Protein AF-A0A532B568-F1 (afdb_monomer_lite)

Radius of gyration: 22.32 Å; chains: 1; bounding box: 42×39×59 Å

Sequence (79 aa):
MRPWTTTIAVLAWLSVAGSASAETLLVGVAAPLSGPSAILGKQIEAGATMAAEASDTEVRMIDDACTADGGAAAAREFT

Structure (mmCIF, N/CA/C/O backbone):
data_AF-A0A532B568-F1
#
_entry.id   AF-A0A532B568-F1
#
loop_
_atom_site.group_PDB
_atom_site.id
_atom_site.type_symbol
_atom_site.label_atom_id
_atom_site.label_alt_id
_atom_site.label_comp_id
_atom_site.label_asym_id
_atom_site.label_entity_id
_atom_site.label_seq_id
_atom_site.pdbx_PDB_ins_code
_atom_site.Cartn_x
_atom_site.Cartn_y
_atom_site.Cartn_z
_atom_site.occupancy
_atom_site.B_iso_or_equiv
_atom_site.auth_seq_id
_atom_site.auth_comp_id
_atom_site.auth_asym_id
_atom_site.auth_atom_id
_atom_site.pdbx_PDB_model_num
ATOM 1 N N . MET A 1 1 ? -33.362 -26.092 46.034 1.00 54.34 1 MET A N 1
ATOM 2 C CA . MET A 1 1 ? -32.066 -25.373 46.119 1.00 54.34 1 MET A CA 1
ATOM 3 C C . MET A 1 1 ? -31.135 -25.591 44.916 1.00 54.34 1 MET A C 1
ATOM 5 O O . MET A 1 1 ? -30.187 -24.838 44.779 1.00 54.34 1 MET A O 1
ATOM 9 N N . ARG A 1 2 ? -31.393 -26.560 44.018 1.00 62.44 2 ARG A N 1
ATOM 10 C CA . ARG A 1 2 ? -30.496 -26.919 42.900 1.00 62.44 2 ARG A CA 1
ATOM 11 C C . ARG A 1 2 ? -30.555 -26.081 41.594 1.00 62.44 2 ARG A C 1
ATOM 13 O O . ARG A 1 2 ? -29.591 -26.187 40.846 1.00 62.44 2 ARG A O 1
ATOM 20 N N . PRO A 1 3 ? -31.592 -25.265 41.282 1.00 61.62 3 PRO A N 1
ATOM 21 C CA . PRO A 1 3 ? -31.633 -24.553 39.998 1.00 61.62 3 PRO A CA 1
ATOM 22 C C . PRO A 1 3 ? -30.797 -23.266 40.003 1.00 61.62 3 PRO A C 1
ATOM 24 O O . PRO A 1 3 ? -30.334 -22.828 38.961 1.00 61.62 3 PRO A O 1
ATOM 27 N N . TRP A 1 4 ? -30.561 -22.665 41.171 1.00 70.50 4 TRP A N 1
ATOM 28 C CA . TRP A 1 4 ? -29.835 -21.395 41.260 1.00 70.50 4 TRP A CA 1
ATOM 29 C C . TRP A 1 4 ? -28.334 -21.585 41.009 1.00 70.50 4 TRP A C 1
ATOM 31 O O . TRP A 1 4 ? -27.712 -20.801 40.296 1.00 70.50 4 TRP A O 1
ATOM 41 N N . THR A 1 5 ? -27.761 -22.678 41.519 1.00 76.19 5 THR A N 1
ATOM 42 C CA . THR A 1 5 ? -26.350 -23.022 41.299 1.00 76.19 5 THR A CA 1
ATOM 43 C C . THR A 1 5 ? -26.057 -23.325 39.831 1.00 76.19 5 THR A C 1
ATOM 45 O O . THR A 1 5 ? -25.003 -22.943 39.334 1.00 76.19 5 THR A O 1
ATOM 48 N N . THR A 1 6 ? -26.997 -23.948 39.113 1.00 78.31 6 THR A N 1
ATOM 49 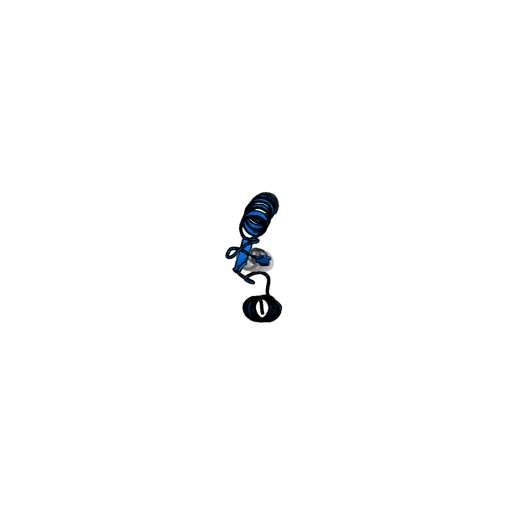C CA . THR A 1 6 ? -26.855 -24.196 37.671 1.00 78.31 6 THR A CA 1
ATOM 50 C C . THR A 1 6 ? -26.926 -22.908 36.856 1.00 78.31 6 THR A C 1
ATOM 52 O O . THR A 1 6 ? -26.128 -22.734 35.942 1.00 78.31 6 THR A O 1
ATOM 55 N N . THR A 1 7 ? -27.805 -21.966 37.212 1.00 80.50 7 THR A N 1
ATOM 56 C CA . THR A 1 7 ? -27.911 -20.683 36.499 1.00 80.50 7 THR A CA 1
ATOM 57 C C . THR A 1 7 ? -26.661 -19.823 36.686 1.00 80.50 7 THR A C 1
ATOM 59 O O . THR A 1 7 ? -26.171 -19.242 35.723 1.00 80.50 7 THR A O 1
ATOM 62 N N . ILE A 1 8 ? -26.098 -19.785 37.900 1.00 85.00 8 ILE A N 1
ATOM 63 C CA . ILE A 1 8 ? -24.860 -19.040 38.188 1.00 85.00 8 ILE A CA 1
ATOM 64 C C . ILE A 1 8 ? -23.678 -19.625 37.407 1.00 85.00 8 ILE A C 1
ATOM 66 O O . ILE A 1 8 ? -22.895 -18.874 36.832 1.00 85.00 8 ILE A O 1
ATOM 70 N N . ALA A 1 9 ? -23.571 -20.956 37.339 1.00 83.50 9 ALA A N 1
ATOM 71 C CA . ALA A 1 9 ? -22.511 -21.617 36.581 1.00 83.50 9 ALA A CA 1
ATOM 72 C C . ALA A 1 9 ? -22.587 -21.296 35.079 1.00 83.50 9 ALA A C 1
ATOM 74 O O . ALA A 1 9 ? -21.562 -21.015 34.463 1.00 83.50 9 ALA A O 1
ATOM 75 N N . VAL A 1 10 ? -23.795 -21.274 34.506 1.00 83.38 10 VAL A N 1
ATOM 76 C CA . VAL A 1 10 ? -24.006 -20.913 33.096 1.00 83.38 10 VAL A CA 1
ATOM 77 C C . VAL A 1 10 ? -23.643 -19.448 32.840 1.00 83.38 10 VAL A C 1
ATOM 79 O O . VAL A 1 10 ? -22.889 -19.174 31.913 1.00 83.38 10 VAL A O 1
ATOM 82 N N . LEU A 1 11 ? -24.091 -18.506 33.679 1.00 82.44 11 LEU A N 1
ATOM 83 C CA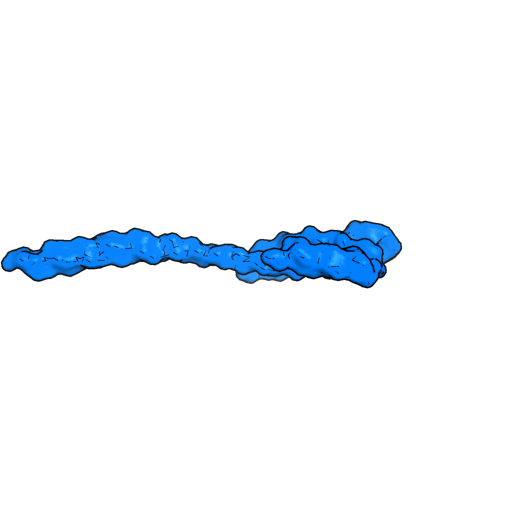 . LEU A 1 11 ? -23.721 -17.089 33.533 1.00 82.44 11 LEU A CA 1
ATOM 84 C C . LEU A 1 11 ? -22.205 -16.859 33.643 1.00 82.44 11 LEU A C 1
ATOM 86 O O . LEU A 1 11 ? -21.656 -16.089 32.859 1.00 82.44 11 LEU A O 1
ATOM 90 N N . ALA A 1 12 ? -21.527 -17.556 34.560 1.00 82.25 12 ALA A N 1
ATOM 91 C CA . ALA A 1 12 ? -20.072 -17.479 34.703 1.00 82.25 12 ALA A CA 1
ATOM 92 C C . ALA A 1 12 ? -19.327 -18.020 33.465 1.00 82.25 12 ALA A C 1
ATOM 94 O O . ALA A 1 12 ? -18.282 -17.494 33.080 1.00 82.25 12 ALA A O 1
ATOM 95 N N . TRP A 1 13 ? -19.876 -19.042 32.805 1.00 80.06 13 TRP A N 1
ATOM 96 C CA . TRP A 1 13 ? -19.335 -19.554 31.543 1.00 80.06 13 TRP A CA 1
ATOM 97 C C . TRP A 1 13 ? -19.557 -18.586 30.375 1.00 80.06 13 TRP A C 1
ATOM 99 O O . TRP A 1 13 ? -18.653 -18.405 29.561 1.00 80.06 13 TRP A O 1
ATOM 109 N N . LEU A 1 14 ? -20.707 -17.904 30.312 1.00 78.12 14 LEU A N 1
ATOM 110 C CA . LEU A 1 14 ? -20.956 -16.893 29.277 1.00 78.12 14 LEU A CA 1
ATOM 111 C C . LEU A 1 14 ? -20.023 -15.679 29.401 1.00 78.12 14 LEU A C 1
ATOM 113 O O . LEU A 1 14 ? -19.620 -15.132 28.377 1.00 78.12 14 LEU A O 1
ATOM 117 N N . SER A 1 15 ? -19.624 -15.280 30.615 1.00 73.31 15 SER A N 1
ATOM 118 C CA . SER A 1 15 ? -18.674 -14.169 30.792 1.00 73.31 15 SER A CA 1
ATOM 119 C C . SER A 1 15 ? -17.272 -14.453 30.240 1.00 73.31 15 SER A C 1
ATOM 121 O O . SER A 1 15 ? -16.571 -13.513 29.885 1.00 73.31 15 SER A O 1
ATOM 123 N N . VAL A 1 16 ? -16.871 -15.724 30.115 1.00 68.12 16 VAL A N 1
ATOM 124 C CA . VAL A 1 16 ? -15.588 -16.109 29.494 1.00 68.12 16 VAL A CA 1
ATOM 125 C C . VAL A 1 16 ? -15.677 -16.113 27.963 1.00 68.12 16 VAL A C 1
ATOM 127 O O . VAL A 1 16 ? -14.688 -15.834 27.293 1.00 68.12 16 VAL A O 1
ATOM 130 N N . ALA A 1 17 ? -16.860 -16.364 27.398 1.00 64.44 17 ALA A N 1
ATOM 131 C CA . ALA A 1 17 ? -17.083 -16.330 25.950 1.00 64.44 17 ALA A CA 1
ATOM 132 C C . ALA A 1 17 ? -17.192 -14.902 25.373 1.00 64.44 17 ALA A C 1
ATOM 134 O O . ALA A 1 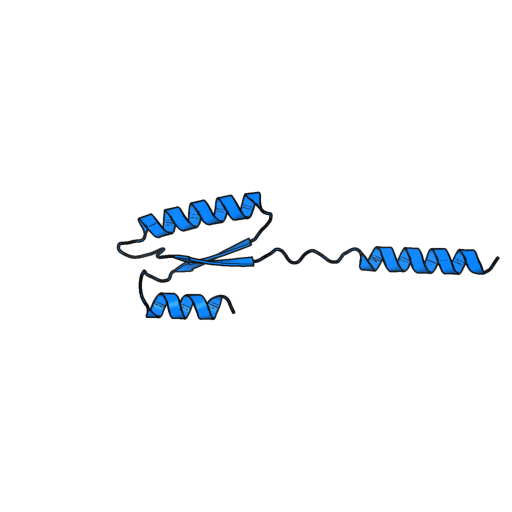17 ? -17.117 -14.729 24.160 1.00 64.44 17 ALA A O 1
ATOM 135 N N . GLY A 1 18 ? -17.367 -13.882 26.223 1.00 58.66 18 GLY A N 1
ATOM 136 C CA . GLY A 1 18 ? -17.510 -12.477 25.817 1.00 58.66 18 GLY A CA 1
ATOM 137 C C . GLY A 1 18 ? -16.215 -11.796 25.364 1.00 58.66 18 GLY A C 1
ATOM 138 O O . GLY A 1 18 ? -16.275 -10.712 24.795 1.00 58.66 18 GLY A O 1
ATOM 139 N N . SER A 1 19 ? -15.058 -12.429 25.567 1.00 57.44 19 SER A N 1
ATOM 140 C CA . SER A 1 19 ? -13.761 -11.945 25.081 1.00 57.44 19 SER A CA 1
ATOM 141 C C . SER A 1 19 ? -13.484 -12.438 23.659 1.00 57.44 19 SER A C 1
ATOM 143 O O . SER A 1 19 ? -12.408 -12.957 23.370 1.00 57.44 19 SER A O 1
ATOM 145 N N . ALA A 1 20 ? -14.461 -12.324 22.760 1.00 60.19 20 ALA A N 1
ATOM 146 C CA . ALA A 1 20 ? -14.154 -12.321 21.340 1.00 60.19 20 ALA A CA 1
ATOM 147 C C . ALA A 1 20 ? -13.516 -10.959 21.059 1.00 60.19 20 ALA A C 1
ATOM 149 O O . ALA A 1 20 ? -14.225 -9.980 20.831 1.00 60.19 20 ALA A O 1
ATOM 150 N N . SER A 1 21 ? -12.188 -10.868 21.183 1.00 57.59 21 SER A N 1
ATOM 151 C CA . SER A 1 21 ? -11.447 -9.727 20.651 1.00 57.59 21 SER A CA 1
ATOM 152 C C . SER A 1 21 ? -11.903 -9.558 19.208 1.00 57.59 21 SER A C 1
ATOM 154 O O . SER A 1 21 ? -11.740 -10.483 18.412 1.00 57.59 21 SER A O 1
ATOM 156 N N . ALA A 1 22 ? -12.560 -8.440 18.902 1.00 62.88 22 ALA A N 1
ATOM 157 C CA . ALA A 1 22 ? -12.848 -8.085 17.527 1.00 62.88 22 ALA A CA 1
ATOM 158 C C . ALA A 1 22 ? -11.503 -8.105 16.800 1.00 62.88 22 ALA A C 1
ATOM 160 O O . ALA A 1 22 ? -10.578 -7.405 17.208 1.00 62.88 22 ALA A O 1
ATOM 161 N N . GLU A 1 23 ? -11.358 -8.994 15.822 1.00 69.81 23 GLU A N 1
ATOM 162 C CA . GLU A 1 23 ? -10.175 -9.015 14.975 1.00 69.81 23 GLU A CA 1
ATOM 163 C C . GLU A 1 23 ? -10.101 -7.640 14.314 1.00 69.81 23 GLU A C 1
ATOM 165 O O . GLU A 1 23 ? -11.033 -7.252 13.603 1.00 69.81 23 GLU A O 1
ATOM 170 N N . THR A 1 24 ? -9.067 -6.862 14.650 1.00 76.50 24 THR A N 1
ATOM 171 C CA . THR A 1 24 ? -8.888 -5.521 14.098 1.00 76.50 24 THR A CA 1
ATOM 172 C C . THR A 1 24 ? -8.878 -5.651 12.585 1.00 76.50 24 THR A C 1
ATOM 174 O O . THR A 1 24 ? -8.087 -6.415 12.029 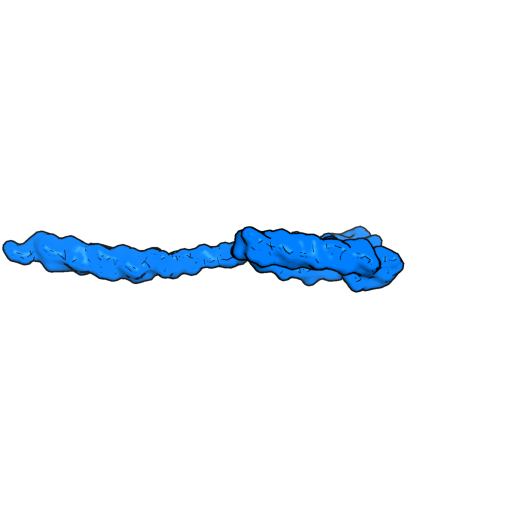1.00 76.50 24 THR A O 1
ATOM 177 N N . LEU A 1 25 ? -9.797 -4.958 11.914 1.00 87.81 25 LEU A N 1
ATOM 178 C CA . LEU A 1 25 ? -9.925 -5.065 10.468 1.00 87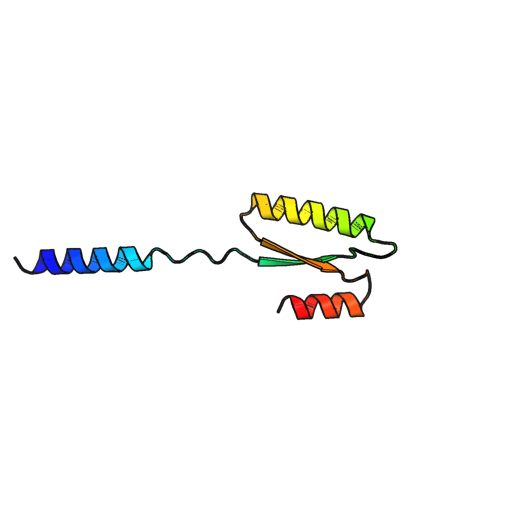.81 25 LEU A CA 1
ATOM 179 C C . LEU A 1 25 ? -8.605 -4.611 9.833 1.00 87.81 25 LEU A C 1
ATOM 181 O O . LEU A 1 25 ? -8.157 -3.496 10.084 1.00 87.81 25 LEU A O 1
ATOM 185 N N . LEU A 1 26 ? -7.982 -5.470 9.026 1.00 92.12 26 LEU A N 1
ATOM 186 C CA . LEU A 1 26 ? -6.757 -5.143 8.301 1.00 92.12 26 LEU A CA 1
ATOM 187 C C . LEU A 1 26 ? -7.098 -4.744 6.863 1.00 92.12 26 LEU A C 1
ATOM 189 O O . LEU A 1 26 ? -7.699 -5.517 6.115 1.00 92.12 26 LEU A O 1
ATOM 193 N N . VAL A 1 27 ? -6.674 -3.552 6.452 1.00 93.56 27 VAL A N 1
ATOM 194 C CA . VAL A 1 27 ? -6.841 -3.032 5.092 1.00 93.56 27 VAL A CA 1
ATOM 195 C C . VAL A 1 27 ? -5.485 -2.985 4.391 1.00 93.56 27 VAL A C 1
ATOM 197 O O . VAL A 1 27 ? -4.576 -2.259 4.792 1.00 93.56 27 VAL A O 1
ATOM 200 N N . GLY A 1 28 ? -5.347 -3.756 3.314 1.00 95.56 28 GLY A N 1
ATOM 201 C CA . GLY A 1 28 ? -4.185 -3.699 2.430 1.00 95.56 28 GLY A CA 1
ATOM 202 C C . GLY A 1 28 ? -4.263 -2.516 1.466 1.00 95.56 28 GLY A C 1
ATOM 203 O O . GLY A 1 28 ? -5.278 -2.331 0.794 1.00 95.56 28 GLY A O 1
ATOM 204 N N . VAL A 1 29 ? -3.192 -1.728 1.372 1.00 97.19 29 VAL A N 1
ATOM 205 C CA . VAL A 1 29 ? -3.090 -0.581 0.461 1.00 97.19 29 VAL A CA 1
ATOM 206 C C . VAL A 1 29 ? -1.825 -0.713 -0.382 1.00 97.19 29 VAL A C 1
ATOM 208 O O . VAL A 1 29 ? -0.708 -0.638 0.131 1.00 97.19 29 VAL A O 1
ATOM 211 N N . ALA A 1 30 ? -2.003 -0.900 -1.689 1.00 97.75 30 ALA A N 1
ATOM 212 C CA . ALA A 1 30 ? -0.927 -0.809 -2.670 1.00 97.75 30 ALA A CA 1
ATOM 213 C C . ALA A 1 30 ? -0.805 0.639 -3.154 1.00 97.75 30 ALA A C 1
ATOM 215 O O . ALA A 1 30 ? -1.802 1.243 -3.561 1.00 97.75 30 ALA A O 1
ATOM 216 N N . ALA A 1 31 ? 0.395 1.203 -3.070 1.00 97.81 31 ALA A N 1
ATOM 217 C CA . ALA A 1 31 ? 0.672 2.551 -3.546 1.00 97.81 31 ALA A CA 1
ATOM 218 C C . ALA A 1 31 ? 2.133 2.676 -3.999 1.00 97.81 31 ALA A C 1
ATOM 220 O O . ALA A 1 31 ? 2.988 1.957 -3.482 1.00 97.81 31 ALA A O 1
ATOM 221 N N . PRO A 1 32 ? 2.458 3.628 -4.890 1.00 97.44 32 PRO A N 1
ATOM 222 C CA . PRO A 1 32 ? 3.834 3.850 -5.311 1.00 97.44 32 PRO A CA 1
ATOM 223 C C . PRO A 1 32 ? 4.587 4.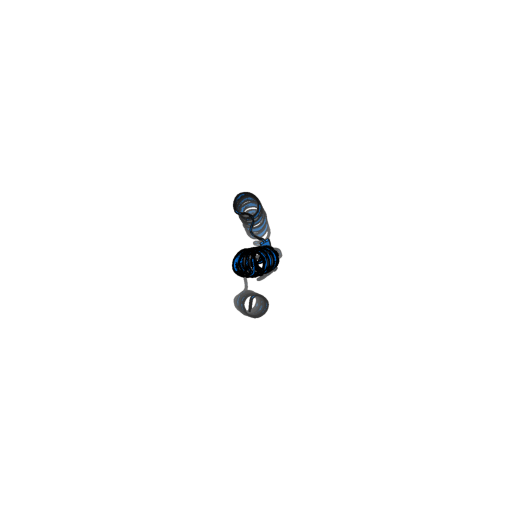615 -4.222 1.00 97.44 32 PRO A C 1
ATOM 225 O O . PRO A 1 32 ? 4.537 5.843 -4.173 1.00 97.44 32 PRO A O 1
ATOM 228 N N . LEU A 1 33 ? 5.270 3.906 -3.326 1.00 97.25 33 LEU A N 1
ATOM 229 C CA . LEU A 1 33 ? 6.037 4.496 -2.220 1.00 97.25 33 LEU A CA 1
ATOM 230 C C . LEU A 1 33 ? 7.475 4.840 -2.625 1.00 97.25 33 LEU A C 1
ATOM 232 O O . LEU A 1 33 ? 8.181 5.537 -1.891 1.00 97.25 33 LEU A O 1
ATOM 236 N N . SER A 1 34 ? 7.886 4.394 -3.810 1.00 96.00 34 SER A N 1
ATOM 237 C CA . SER A 1 34 ? 9.170 4.701 -4.428 1.00 96.00 34 SER A CA 1
ATOM 238 C C . SER A 1 34 ? 9.018 5.200 -5.872 1.00 96.00 34 SER A C 1
ATOM 240 O O . SER A 1 34 ? 7.929 5.264 -6.448 1.00 96.00 34 SER A O 1
ATOM 242 N N . GLY A 1 35 ? 10.141 5.621 -6.459 1.00 95.56 35 GLY A N 1
ATOM 243 C CA . GLY A 1 35 ? 10.197 6.057 -7.851 1.00 95.56 35 GLY A CA 1
ATOM 244 C C . GLY A 1 35 ? 9.558 7.430 -8.119 1.00 95.56 35 GLY A C 1
ATOM 245 O O . GLY A 1 35 ? 9.344 8.223 -7.199 1.00 95.56 35 GLY A O 1
ATOM 246 N N . PRO A 1 36 ? 9.270 7.753 -9.395 1.00 96.56 36 PRO A N 1
ATOM 247 C CA . PRO A 1 36 ? 8.816 9.086 -9.809 1.00 96.56 36 PRO A CA 1
ATOM 248 C C . PRO A 1 36 ? 7.470 9.511 -9.209 1.00 96.56 36 PRO A C 1
ATOM 250 O O . PRO A 1 36 ? 7.201 10.701 -9.066 1.00 96.56 36 PRO A O 1
ATOM 253 N N . SER A 1 37 ? 6.627 8.539 -8.856 1.00 96.81 37 SER A N 1
ATOM 254 C CA . SER A 1 37 ? 5.283 8.759 -8.316 1.00 96.81 37 SER A CA 1
ATOM 255 C C . SER A 1 37 ? 5.229 8.722 -6.783 1.00 96.81 37 SER A C 1
ATOM 257 O O . SER A 1 37 ? 4.137 8.818 -6.227 1.00 96.81 37 SER A O 1
ATOM 259 N N . ALA A 1 38 ? 6.377 8.656 -6.094 1.00 97.62 38 ALA A N 1
ATOM 260 C CA . ALA A 1 38 ? 6.456 8.528 -4.634 1.00 97.62 38 ALA A CA 1
ATOM 261 C C . ALA A 1 38 ? 5.672 9.606 -3.865 1.00 97.62 38 ALA A C 1
ATOM 263 O O . ALA A 1 38 ? 5.092 9.331 -2.818 1.00 97.62 38 ALA A O 1
ATOM 264 N N . ILE A 1 39 ? 5.611 10.836 -4.391 1.00 97.94 39 ILE A N 1
ATOM 265 C CA . ILE A 1 39 ? 4.852 11.931 -3.765 1.00 97.94 39 ILE A CA 1
ATOM 266 C C . ILE A 1 39 ? 3.362 11.574 -3.658 1.00 97.94 39 ILE A C 1
ATOM 268 O O . ILE A 1 39 ? 2.749 11.827 -2.623 1.00 97.94 39 ILE A O 1
ATOM 272 N N . LEU A 1 40 ? 2.792 10.949 -4.693 1.00 97.88 40 LEU A N 1
ATOM 273 C CA . LEU A 1 40 ? 1.406 10.485 -4.669 1.00 97.88 40 LEU A CA 1
ATOM 274 C C . LEU A 1 40 ? 1.229 9.348 -3.657 1.00 97.88 40 LEU A C 1
ATOM 276 O O . LEU A 1 40 ? 0.294 9.385 -2.862 1.00 97.88 40 LEU A O 1
ATOM 280 N N . GLY A 1 41 ? 2.144 8.374 -3.623 1.00 97.94 41 GLY A N 1
ATOM 281 C CA . GLY A 1 41 ? 2.068 7.284 -2.648 1.00 97.94 41 GLY A CA 1
ATOM 282 C C . GLY A 1 41 ? 2.157 7.762 -1.202 1.00 97.94 41 GLY A C 1
ATOM 283 O O . GLY A 1 41 ? 1.430 7.256 -0.356 1.00 97.94 41 GLY A O 1
ATOM 284 N N . LYS A 1 42 ? 2.953 8.799 -0.916 1.00 98.19 42 LYS A N 1
ATOM 285 C CA . LYS A 1 42 ? 2.995 9.426 0.414 1.00 98.19 42 LYS A CA 1
ATOM 286 C C . LYS A 1 42 ? 1.695 10.131 0.795 1.00 98.19 42 LYS A C 1
ATOM 288 O O . LYS A 1 42 ? 1.312 10.102 1.961 1.00 98.19 42 LYS A O 1
ATOM 293 N N . GLN A 1 43 ? 0.985 10.719 -0.166 1.00 98.38 43 GLN A N 1
ATOM 294 C CA . GLN A 1 43 ? -0.353 11.268 0.082 1.00 98.38 43 GLN A CA 1
ATOM 295 C C . GLN A 1 43 ? -1.376 10.159 0.365 1.00 98.38 43 GLN A C 1
ATOM 297 O O . GLN A 1 43 ? -2.211 10.317 1.254 1.00 98.38 43 GLN A O 1
ATOM 302 N N . ILE A 1 44 ? -1.282 9.032 -0.348 1.00 98.19 44 ILE A N 1
ATOM 303 C CA . ILE A 1 44 ? -2.125 7.852 -0.114 1.00 98.19 44 ILE A CA 1
ATOM 304 C C . ILE A 1 44 ? -1.844 7.253 1.270 1.00 98.19 44 ILE A C 1
ATOM 306 O O . ILE A 1 44 ? -2.784 7.039 2.025 1.00 98.19 44 ILE A O 1
ATOM 310 N N . GLU A 1 45 ? -0.573 7.043 1.630 1.00 97.81 45 GLU A N 1
ATOM 311 C CA . GLU A 1 45 ? -0.139 6.550 2.948 1.00 97.81 45 GLU A CA 1
ATOM 312 C C . GLU A 1 45 ? -0.690 7.424 4.079 1.00 97.81 45 GLU A C 1
ATOM 314 O O . GLU A 1 45 ? -1.306 6.912 5.015 1.00 97.81 45 GLU A O 1
ATOM 319 N N . ALA A 1 46 ? -0.536 8.747 3.968 1.00 98.12 46 ALA A N 1
ATOM 320 C CA . ALA A 1 46 ? -1.047 9.685 4.962 1.00 98.12 46 ALA A CA 1
ATOM 321 C C . ALA A 1 46 ? -2.577 9.606 5.092 1.00 98.12 46 ALA A C 1
ATOM 323 O O . ALA A 1 46 ? -3.095 9.475 6.199 1.00 98.12 46 ALA A O 1
ATOM 324 N N . GLY A 1 47 ? -3.306 9.637 3.972 1.00 97.69 47 GLY A N 1
ATOM 325 C CA . GLY A 1 47 ? -4.768 9.570 3.982 1.00 97.69 47 GLY A CA 1
ATOM 326 C C . GLY A 1 47 ? -5.307 8.239 4.512 1.00 97.69 47 GLY A C 1
ATOM 327 O O . GLY A 1 47 ? -6.245 8.231 5.308 1.00 97.69 47 GLY A O 1
ATOM 328 N N . ALA A 1 48 ? -4.692 7.124 4.114 1.00 97.25 48 ALA A N 1
ATOM 329 C CA . ALA A 1 48 ? -5.055 5.793 4.588 1.00 97.25 48 ALA A CA 1
ATOM 330 C C . ALA A 1 48 ? -4.810 5.653 6.094 1.00 97.25 48 ALA A C 1
ATOM 332 O O . ALA A 1 48 ? -5.691 5.178 6.802 1.00 97.25 48 ALA A O 1
ATOM 333 N N . THR A 1 49 ? -3.668 6.138 6.590 1.00 96.12 49 THR A N 1
ATOM 334 C CA . THR A 1 49 ? -3.340 6.113 8.025 1.00 96.12 49 THR A CA 1
ATOM 335 C C . THR A 1 49 ? -4.348 6.927 8.835 1.00 96.12 49 THR A C 1
ATOM 337 O O . THR A 1 49 ? -4.903 6.424 9.806 1.00 96.12 49 THR A O 1
ATOM 340 N N . MET A 1 50 ? -4.676 8.145 8.389 1.00 96.94 50 MET A N 1
ATOM 341 C CA . MET A 1 50 ? -5.690 8.978 9.051 1.00 96.94 50 MET A CA 1
ATOM 342 C C . MET A 1 50 ? -7.075 8.310 9.085 1.00 96.94 50 MET A C 1
ATOM 344 O O . MET A 1 50 ? -7.797 8.419 10.075 1.00 96.94 50 MET A O 1
ATOM 348 N N . ALA A 1 51 ? -7.469 7.623 8.008 1.00 95.69 51 ALA A N 1
ATOM 349 C CA . ALA A 1 51 ? -8.741 6.903 7.954 1.00 95.69 51 ALA A CA 1
ATOM 350 C C . ALA A 1 51 ? -8.755 5.663 8.865 1.00 95.69 51 ALA A C 1
ATOM 352 O O . ALA A 1 51 ? -9.785 5.366 9.477 1.00 95.69 51 ALA A O 1
ATOM 353 N N . ALA A 1 52 ? -7.618 4.971 8.964 1.00 94.38 52 ALA A N 1
ATOM 354 C CA . ALA A 1 52 ? -7.412 3.809 9.823 1.00 94.38 52 ALA A CA 1
ATOM 355 C C . ALA A 1 52 ? -7.585 4.176 11.302 1.00 94.38 52 ALA A C 1
ATOM 357 O O . ALA A 1 52 ? -8.377 3.553 12.007 1.00 94.38 52 ALA A O 1
ATOM 358 N N . GLU A 1 53 ? -6.936 5.266 11.727 1.00 92.06 53 GLU A N 1
ATOM 359 C CA . GLU A 1 53 ? -7.051 5.818 13.082 1.00 92.06 53 GLU A CA 1
ATOM 360 C C . GLU A 1 53 ? -8.495 6.205 13.429 1.00 92.06 53 GLU A C 1
ATOM 362 O O . GLU A 1 53 ? -8.966 5.942 14.534 1.00 92.06 53 GLU A O 1
ATOM 367 N N . ALA A 1 54 ? -9.228 6.799 12.482 1.00 93.38 54 ALA A N 1
ATOM 368 C CA . ALA A 1 54 ? -10.621 7.194 12.691 1.00 93.38 54 ALA A CA 1
ATOM 369 C C . ALA A 1 54 ? -11.603 6.007 12.752 1.00 93.38 54 ALA A C 1
ATOM 371 O O . ALA A 1 54 ? -12.715 6.169 13.258 1.00 93.38 54 ALA A O 1
ATOM 372 N N . SER A 1 55 ? -11.212 4.842 12.224 1.00 88.81 55 SER A N 1
ATOM 373 C CA . SER A 1 55 ? -12.088 3.674 12.044 1.00 88.81 55 SER A CA 1
ATOM 374 C C . SER A 1 55 ? -11.664 2.455 12.870 1.00 88.81 55 SER A C 1
ATOM 376 O O . SER A 1 55 ? -12.204 1.375 12.643 1.00 88.81 55 SER A O 1
ATOM 378 N N . ASP A 1 56 ? -10.700 2.608 13.788 1.00 87.94 56 ASP A N 1
ATOM 379 C CA . ASP A 1 56 ? -10.116 1.518 14.594 1.00 87.94 56 ASP A CA 1
ATOM 380 C C . ASP A 1 56 ? -9.718 0.303 13.731 1.00 87.94 56 ASP A C 1
ATOM 382 O O . ASP A 1 56 ? -10.084 -0.844 13.974 1.00 87.94 56 ASP A O 1
ATOM 386 N N . THR A 1 57 ? -9.045 0.597 12.620 1.00 91.69 57 THR A N 1
ATOM 387 C CA . THR A 1 57 ? -8.657 -0.356 11.574 1.00 91.69 57 THR A CA 1
ATOM 388 C C . THR A 1 57 ? -7.139 -0.302 11.418 1.00 91.69 57 THR A C 1
ATOM 390 O O . THR A 1 57 ? -6.534 0.754 11.589 1.00 91.69 57 THR A O 1
ATOM 393 N N . GLU A 1 58 ? -6.504 -1.416 11.070 1.00 93.06 58 GLU A N 1
ATOM 394 C CA . GLU A 1 58 ? -5.083 -1.454 10.724 1.00 93.06 58 GLU A CA 1
ATOM 395 C C . GLU A 1 58 ? -4.895 -1.304 9.214 1.00 93.06 58 GLU A C 1
ATOM 397 O O . GLU A 1 58 ? -5.658 -1.849 8.417 1.00 93.06 58 GLU A O 1
ATOM 402 N N . VAL A 1 59 ? -3.848 -0.594 8.796 1.00 95.25 59 VAL A N 1
ATOM 403 C CA . VAL A 1 59 ? -3.484 -0.469 7.380 1.00 95.25 59 VAL A CA 1
ATOM 404 C C . VAL A 1 59 ? -2.118 -1.089 7.139 1.00 95.25 59 VAL A C 1
ATOM 406 O O . VAL A 1 59 ? -1.140 -0.751 7.807 1.00 95.25 59 VAL A O 1
ATOM 409 N N . ARG A 1 60 ? -2.037 -1.963 6.133 1.00 95.88 60 ARG A N 1
ATOM 410 C CA . ARG A 1 60 ? -0.779 -2.521 5.632 1.00 95.88 60 ARG A CA 1
ATOM 411 C C . ARG A 1 60 ? -0.453 -1.916 4.274 1.00 95.88 60 ARG A C 1
ATOM 413 O O . ARG A 1 60 ? -1.102 -2.225 3.277 1.00 95.88 60 ARG A O 1
ATOM 420 N N . MET A 1 61 ? 0.581 -1.086 4.245 1.00 97.00 61 MET A N 1
ATOM 421 C CA . MET A 1 61 ? 1.091 -0.465 3.023 1.00 97.00 61 MET A CA 1
ATOM 422 C C . MET A 1 61 ? 2.075 -1.397 2.309 1.00 97.00 61 MET A C 1
ATOM 424 O O . MET A 1 61 ? 2.981 -1.923 2.954 1.00 97.00 61 MET A O 1
ATOM 428 N N . ILE A 1 62 ? 1.943 -1.554 0.990 1.00 97.81 62 ILE A N 1
ATOM 429 C CA . ILE A 1 62 ? 2.926 -2.237 0.131 1.00 97.81 62 ILE A CA 1
ATOM 430 C C . ILE A 1 62 ? 3.284 -1.331 -1.050 1.00 97.81 62 ILE A C 1
ATOM 432 O O . ILE A 1 62 ? 2.404 -0.730 -1.668 1.00 97.81 62 ILE A O 1
ATOM 436 N N . ASP A 1 63 ? 4.579 -1.238 -1.357 1.00 97.75 63 ASP A N 1
ATOM 437 C CA . ASP A 1 63 ? 5.072 -0.482 -2.508 1.00 97.75 63 ASP A CA 1
ATOM 438 C C . ASP A 1 63 ? 4.842 -1.256 -3.811 1.00 97.75 63 ASP A C 1
ATOM 440 O O . ASP A 1 63 ? 5.427 -2.318 -4.022 1.00 97.75 63 ASP A O 1
ATOM 444 N N . ASP A 1 64 ? 4.017 -0.711 -4.703 1.00 97.25 64 ASP A N 1
ATOM 445 C CA . ASP A 1 64 ? 3.783 -1.278 -6.038 1.00 97.25 64 ASP A CA 1
ATOM 446 C C . ASP A 1 64 ? 4.743 -0.727 -7.114 1.00 97.25 64 ASP A C 1
ATOM 448 O O . ASP A 1 64 ? 4.712 -1.161 -8.276 1.00 97.25 64 ASP A O 1
ATOM 452 N N . ALA A 1 65 ? 5.593 0.239 -6.739 1.00 96.94 65 ALA A N 1
ATOM 453 C CA . ALA A 1 65 ? 6.522 0.964 -7.603 1.00 96.94 65 ALA A CA 1
ATOM 454 C C . ALA A 1 65 ? 5.881 1.595 -8.862 1.00 96.94 65 ALA A C 1
ATOM 456 O O . ALA A 1 65 ? 6.588 1.922 -9.817 1.00 96.94 65 ALA A O 1
ATOM 457 N N . CYS A 1 66 ? 4.555 1.778 -8.888 1.00 96.62 66 CYS A N 1
ATOM 458 C CA . CYS A 1 66 ? 3.783 2.205 -10.059 1.00 96.62 66 CYS A CA 1
ATOM 459 C C . CYS A 1 66 ? 3.945 1.262 -11.273 1.00 96.62 66 CYS A C 1
ATOM 461 O O . CYS A 1 66 ? 3.985 1.702 -12.425 1.00 96.62 66 CYS A O 1
ATOM 463 N N . THR A 1 67 ? 4.072 -0.048 -11.033 1.00 97.38 67 THR A N 1
ATOM 464 C CA . THR A 1 67 ? 4.237 -1.054 -12.096 1.00 97.38 67 THR A CA 1
ATOM 465 C C . THR A 1 67 ? 3.153 -2.126 -12.047 1.00 97.38 67 THR A C 1
ATOM 467 O O . THR A 1 67 ? 2.620 -2.445 -10.987 1.00 97.38 67 THR A O 1
ATOM 470 N N . ALA A 1 68 ? 2.845 -2.728 -13.200 1.00 97.50 68 ALA A N 1
ATOM 471 C CA . ALA A 1 68 ? 1.890 -3.836 -13.265 1.00 97.50 68 ALA A CA 1
ATOM 472 C C . ALA A 1 68 ? 2.364 -5.052 -12.446 1.00 97.50 68 ALA A C 1
ATOM 474 O O . ALA A 1 68 ? 1.585 -5.632 -11.690 1.00 97.50 68 ALA A O 1
ATOM 475 N N . ASP A 1 69 ? 3.651 -5.397 -12.551 1.00 97.81 69 ASP A N 1
ATOM 476 C CA . ASP A 1 69 ? 4.244 -6.510 -11.805 1.00 97.81 69 ASP A CA 1
ATOM 477 C C . ASP A 1 69 ? 4.288 -6.234 -10.297 1.00 97.81 69 ASP A C 1
ATOM 479 O O . ASP A 1 69 ? 3.979 -7.126 -9.504 1.00 97.81 69 ASP A O 1
ATOM 483 N N . GLY A 1 70 ? 4.614 -4.998 -9.900 1.00 96.88 70 GLY A N 1
ATOM 484 C CA . GLY A 1 70 ? 4.606 -4.567 -8.503 1.00 96.88 70 GLY A CA 1
ATOM 485 C C . GLY A 1 70 ? 3.204 -4.579 -7.897 1.00 96.88 70 GLY A C 1
ATOM 486 O O . GLY A 1 70 ? 3.020 -5.113 -6.808 1.00 96.88 70 GLY A O 1
ATOM 487 N N . GLY A 1 71 ? 2.185 -4.127 -8.633 1.00 96.44 71 GLY A N 1
ATOM 488 C CA . GLY A 1 71 ? 0.789 -4.232 -8.193 1.00 96.44 71 GLY A CA 1
ATOM 489 C C . GLY A 1 71 ? 0.327 -5.685 -8.039 1.00 96.44 71 GLY A C 1
ATOM 490 O O . GLY A 1 71 ? -0.315 -6.041 -7.050 1.00 96.44 71 GLY A O 1
ATOM 491 N N . ALA A 1 72 ? 0.706 -6.563 -8.973 1.00 97.75 72 ALA A N 1
ATOM 492 C CA . ALA A 1 72 ? 0.418 -7.991 -8.862 1.00 97.75 72 ALA A CA 1
ATOM 493 C C . ALA A 1 72 ? 1.149 -8.642 -7.675 1.00 97.75 72 ALA A C 1
ATOM 495 O O . ALA A 1 72 ? 0.604 -9.551 -7.049 1.00 97.75 72 ALA A O 1
ATOM 496 N N . ALA A 1 73 ? 2.375 -8.205 -7.367 1.00 97.31 73 ALA A N 1
ATOM 497 C CA . ALA A 1 73 ? 3.111 -8.642 -6.183 1.00 97.31 73 ALA A CA 1
ATOM 498 C C . ALA A 1 73 ? 2.428 -8.183 -4.892 1.00 97.31 73 ALA A C 1
ATOM 500 O O . ALA A 1 73 ? 2.166 -9.026 -4.036 1.00 97.31 73 ALA A O 1
ATOM 501 N N . ALA A 1 74 ? 2.034 -6.910 -4.808 1.00 96.75 74 ALA A N 1
ATOM 502 C CA . ALA A 1 74 ? 1.310 -6.367 -3.665 1.00 96.75 74 ALA A CA 1
ATOM 503 C C . ALA A 1 74 ? 0.006 -7.131 -3.391 1.00 96.75 74 ALA A C 1
ATOM 505 O O . ALA A 1 74 ? -0.250 -7.532 -2.260 1.00 96.75 74 ALA A O 1
ATOM 506 N N . ALA A 1 75 ? -0.777 -7.435 -4.432 1.00 95.31 75 ALA A N 1
ATOM 507 C CA . ALA A 1 75 ? -2.016 -8.202 -4.291 1.00 95.31 75 ALA A CA 1
ATOM 508 C C . ALA A 1 75 ? -1.805 -9.592 -3.662 1.00 95.31 75 ALA A C 1
ATOM 510 O O . ALA A 1 75 ? -2.640 -10.042 -2.883 1.00 95.31 75 ALA A O 1
ATOM 511 N N . ARG A 1 76 ? -0.686 -10.261 -3.973 1.00 96.25 76 ARG A N 1
ATOM 512 C CA . ARG A 1 76 ? -0.334 -11.568 -3.392 1.00 96.25 76 ARG A CA 1
ATOM 513 C C . ARG A 1 76 ? 0.137 -11.479 -1.941 1.00 96.25 76 ARG A C 1
ATOM 515 O O . ARG A 1 76 ? 0.122 -12.489 -1.254 1.00 96.25 76 ARG A O 1
ATOM 522 N N . GLU A 1 77 ? 0.578 -10.313 -1.478 1.00 94.25 77 GLU A N 1
ATOM 523 C CA . GLU A 1 77 ? 0.992 -10.116 -0.084 1.00 94.25 77 GLU A CA 1
ATOM 524 C C . GLU A 1 77 ? -0.176 -9.847 0.874 1.00 94.25 77 GLU A C 1
ATOM 526 O O . GLU A 1 77 ? -0.003 -9.957 2.093 1.00 94.25 77 GLU A O 1
ATOM 531 N N . PHE A 1 78 ? -1.341 -9.474 0.334 1.00 91.06 78 PHE A N 1
ATOM 532 C CA . PHE A 1 78 ? -2.555 -9.195 1.105 1.00 91.06 78 PHE A CA 1
ATOM 533 C C . PHE A 1 78 ? -3.443 -10.425 1.343 1.00 91.06 78 PHE A C 1
ATOM 535 O O . PHE A 1 78 ? -4.349 -10.346 2.168 1.00 91.06 78 PHE A O 1
ATOM 542 N N . THR A 1 79 ? -3.214 -11.521 0.615 1.00 79.06 79 THR A N 1
ATOM 543 C CA . THR A 1 79 ? -3.908 -12.813 0.777 1.00 79.06 79 THR A CA 1
ATOM 544 C C . THR A 1 79 ? -3.217 -13.702 1.793 1.00 79.06 79 THR A C 1
ATOM 546 O O . THR A 1 79 ? -3.937 -14.360 2.570 1.00 79.06 79 THR A O 1
#

pLDDT: mean 88.16, std 12.78, range [54.34, 98.38]

Foldseek 3Di:
DPPVVVVVVVVVVVVVVVPPPPPAAEAEDEDACDDPCNVVRVVVVVVVVVVCVVVSHHYDYAHLNPDPVSVVVSVVVVD

Secondary structure (DSSP, 8-state):
-HHHHHHHHHHHHHHHHT-----PPEEEEEE--SSTTHHHHHHHHHHHHHHHHHTT-EEEEEE-TTSHHHHHHHHHH--